Protein AF-A0AB39R3C9-F1 (afdb_monomer)

Structure (mmCIF, N/CA/C/O backbone):
data_AF-A0AB39R3C9-F1
#
_entry.id   AF-A0AB39R3C9-F1
#
loop_
_atom_site.group_PDB
_atom_site.id
_atom_site.type_symbol
_atom_site.label_atom_id
_atom_site.label_alt_id
_atom_site.label_comp_id
_atom_site.label_asym_id
_atom_site.label_entity_id
_atom_site.label_seq_id
_atom_site.pdbx_PDB_ins_code
_atom_site.Cartn_x
_atom_site.Cartn_y
_atom_site.Cartn_z
_atom_site.occupancy
_atom_site.B_iso_or_equiv
_atom_site.auth_seq_id
_atom_site.auth_comp_id
_atom_site.auth_asym_id
_atom_site.auth_atom_id
_atom_site.pdbx_PDB_model_num
ATOM 1 N N . MET A 1 1 ? -6.763 -15.337 12.106 1.00 80.50 1 MET A N 1
ATOM 2 C CA . MET A 1 1 ? -6.011 -16.199 13.038 1.00 80.50 1 MET A CA 1
ATOM 3 C C . MET A 1 1 ? -6.590 -17.595 12.978 1.00 80.50 1 MET A C 1
ATOM 5 O O . MET A 1 1 ? -7.805 -17.707 12.858 1.00 80.50 1 MET A O 1
ATOM 9 N N . ASP A 1 2 ? -5.757 -18.629 13.011 1.00 89.06 2 ASP A N 1
ATOM 10 C CA . ASP A 1 2 ? -6.234 -20.003 13.190 1.00 89.06 2 ASP A CA 1
ATOM 11 C C . ASP A 1 2 ? -6.535 -20.315 14.667 1.00 89.06 2 ASP A C 1
ATOM 13 O O . ASP A 1 2 ? -6.306 -19.486 15.551 1.00 89.06 2 ASP A O 1
ATOM 17 N N . ASP A 1 3 ? -7.006 -21.532 14.947 1.00 91.12 3 ASP A N 1
ATOM 18 C CA . ASP A 1 3 ? -7.363 -21.991 16.300 1.00 91.12 3 ASP A CA 1
ATOM 19 C C . ASP A 1 3 ? -6.179 -22.016 17.287 1.00 91.12 3 ASP A C 1
ATOM 21 O O . ASP A 1 3 ? -6.362 -22.231 18.484 1.00 91.12 3 ASP A O 1
ATOM 25 N N . LYS A 1 4 ? -4.948 -21.813 16.801 1.00 92.00 4 LYS A N 1
ATOM 26 C CA . LYS A 1 4 ? -3.720 -21.747 17.605 1.00 92.00 4 LYS A CA 1
ATOM 27 C C . LYS A 1 4 ? -3.208 -20.315 17.765 1.00 92.00 4 LYS A C 1
ATOM 29 O O . LYS A 1 4 ? -2.106 -20.130 18.276 1.00 92.00 4 LYS A O 1
ATOM 34 N N . GLY A 1 5 ? -3.973 -19.317 17.320 1.00 90.31 5 GLY A N 1
ATOM 35 C CA . GLY A 1 5 ? -3.581 -17.912 17.385 1.00 90.31 5 GLY A CA 1
ATOM 36 C C . GLY A 1 5 ? -2.458 -17.549 16.415 1.00 90.31 5 GLY A C 1
ATOM 37 O O . GLY A 1 5 ? -1.752 -16.576 16.656 1.00 90.31 5 GLY A O 1
ATOM 38 N N . ARG A 1 6 ? -2.257 -18.319 15.339 1.00 90.44 6 ARG A N 1
ATOM 39 C CA . ARG A 1 6 ? -1.286 -17.983 14.291 1.00 90.44 6 ARG A CA 1
ATOM 40 C C . ARG A 1 6 ? -1.952 -17.147 13.215 1.00 90.44 6 ARG A C 1
ATOM 42 O O . ARG A 1 6 ? -3.123 -17.366 12.881 1.00 90.44 6 ARG A O 1
ATOM 49 N N . GLU A 1 7 ? -1.190 -16.233 12.634 1.00 85.94 7 GLU A N 1
ATOM 50 C CA . GLU A 1 7 ? -1.640 -15.510 11.454 1.00 85.94 7 GLU A CA 1
ATOM 51 C C . GLU A 1 7 ? -1.843 -16.456 10.277 1.00 85.94 7 GLU A C 1
ATOM 53 O O . GLU A 1 7 ? -1.073 -17.388 10.040 1.00 85.94 7 GLU A O 1
ATOM 58 N N . VAL A 1 8 ? -2.931 -16.211 9.553 1.00 89.81 8 VAL A N 1
ATOM 59 C CA . VAL A 1 8 ? -3.275 -16.930 8.333 1.00 89.81 8 VAL A CA 1
ATOM 60 C C . VAL A 1 8 ? -3.232 -15.898 7.226 1.00 89.81 8 VAL A C 1
ATOM 62 O O . VAL A 1 8 ? -4.098 -15.027 7.157 1.00 89.81 8 VAL A O 1
ATOM 65 N N . LEU A 1 9 ? -2.194 -15.984 6.403 1.00 87.75 9 LEU A N 1
ATOM 66 C CA . LEU A 1 9 ? -1.924 -15.047 5.322 1.00 87.75 9 LEU A CA 1
ATOM 67 C C . LEU A 1 9 ? -2.170 -15.728 3.977 1.00 87.75 9 LEU A C 1
ATOM 69 O O . LEU A 1 9 ? -1.989 -16.938 3.831 1.00 87.75 9 LEU A O 1
ATOM 73 N N . SER A 1 10 ? -2.578 -14.934 2.991 1.00 90.06 10 SER A N 1
ATOM 74 C CA . SER A 1 10 ? -2.634 -15.374 1.597 1.00 90.06 10 SER A CA 1
ATOM 75 C C . SER A 1 10 ? -1.354 -14.964 0.884 1.00 90.06 10 SER A C 1
ATOM 77 O O . SER A 1 10 ? -0.820 -13.886 1.133 1.00 90.06 10 SER A O 1
ATOM 79 N N . TYR A 1 11 ? -0.870 -15.821 -0.011 1.00 91.50 11 TYR A N 1
ATOM 80 C CA . TYR A 1 11 ? 0.257 -15.491 -0.872 1.00 91.50 11 TYR A CA 1
ATOM 81 C C . TYR A 1 11 ? -0.220 -14.662 -2.067 1.00 91.50 11 TYR A C 1
ATOM 83 O O . TYR A 1 11 ? -1.185 -15.037 -2.736 1.00 91.50 11 TYR A O 1
ATOM 91 N N . LEU A 1 12 ? 0.480 -13.565 -2.342 1.00 93.56 12 LEU A N 1
ATOM 92 C CA . LEU A 1 12 ? 0.310 -12.770 -3.550 1.00 93.56 12 LEU A CA 1
ATOM 93 C C . LEU A 1 12 ? 1.558 -12.936 -4.417 1.00 93.56 12 LEU A C 1
ATOM 95 O O . LEU A 1 12 ? 2.653 -12.564 -3.998 1.00 93.56 12 LEU A O 1
ATOM 99 N N . ASP A 1 13 ? 1.382 -13.489 -5.617 1.00 94.44 13 ASP A N 1
ATOM 100 C CA . ASP A 1 13 ? 2.468 -13.611 -6.590 1.00 94.44 13 ASP A CA 1
ATOM 101 C C . ASP A 1 13 ? 2.902 -12.228 -7.093 1.00 94.44 13 ASP A C 1
ATOM 103 O O . ASP A 1 13 ? 2.064 -11.364 -7.381 1.00 94.44 13 ASP A O 1
ATOM 107 N N . GLY A 1 14 ? 4.213 -12.018 -7.192 1.00 95.62 14 GLY A N 1
ATOM 108 C CA . GLY A 1 14 ? 4.786 -10.765 -7.660 1.00 95.62 14 GLY A CA 1
ATOM 109 C C . GLY A 1 14 ? 6.245 -10.568 -7.256 1.00 95.62 14 GLY A C 1
ATOM 110 O O . GLY A 1 14 ? 6.845 -11.352 -6.523 1.00 95.62 14 GLY A O 1
ATOM 111 N N . HIS A 1 15 ? 6.819 -9.482 -7.759 1.00 96.50 15 HIS A N 1
ATOM 112 C CA . HIS A 1 15 ? 8.171 -9.030 -7.464 1.00 96.50 15 HIS A CA 1
ATOM 113 C C . HIS A 1 15 ? 8.174 -8.111 -6.243 1.00 96.50 15 HIS A C 1
ATOM 115 O O . HIS A 1 15 ? 7.374 -7.183 -6.172 1.00 96.50 15 HIS A O 1
ATOM 121 N N . VAL A 1 16 ? 9.109 -8.312 -5.319 1.00 95.12 16 VAL A N 1
ATOM 122 C CA . VAL A 1 16 ? 9.354 -7.399 -4.193 1.00 95.12 16 VAL A CA 1
ATOM 123 C C . VAL A 1 16 ? 10.750 -6.814 -4.344 1.00 95.12 16 VAL A C 1
ATOM 125 O O . VAL A 1 16 ? 11.718 -7.540 -4.571 1.00 95.12 16 VAL A O 1
ATOM 128 N N . ALA A 1 17 ? 10.873 -5.495 -4.219 1.00 91.44 17 ALA A N 1
ATOM 129 C CA . ALA A 1 17 ? 12.126 -4.792 -4.462 1.00 91.44 17 ALA A CA 1
ATOM 130 C C . ALA A 1 17 ? 13.048 -4.783 -3.224 1.00 91.44 17 ALA A C 1
ATOM 132 O O . ALA A 1 17 ? 13.337 -3.726 -2.667 1.00 91.44 17 ALA A O 1
ATOM 133 N N . TRP A 1 18 ? 13.490 -5.965 -2.776 1.00 88.06 18 TRP A N 1
ATOM 134 C CA . TRP A 1 18 ? 14.301 -6.142 -1.557 1.00 88.06 18 TRP A CA 1
ATOM 135 C C . TRP A 1 18 ? 15.826 -6.132 -1.790 1.00 88.06 18 TRP A C 1
ATOM 137 O O . TRP A 1 18 ? 16.597 -5.934 -0.854 1.00 88.06 18 TRP A O 1
ATOM 147 N N . GLU A 1 19 ? 16.280 -6.320 -3.031 1.00 88.69 19 GLU A N 1
ATOM 148 C CA . GLU A 1 19 ? 17.702 -6.291 -3.411 1.00 88.69 19 GLU A CA 1
ATOM 149 C C . GLU A 1 19 ? 18.184 -4.875 -3.808 1.00 88.69 19 GLU A C 1
ATOM 151 O O . GLU A 1 19 ? 17.378 -4.039 -4.222 1.00 88.69 19 GLU A O 1
ATOM 156 N N . PRO A 1 20 ? 19.499 -4.582 -3.788 1.00 84.44 20 PRO A N 1
ATOM 157 C CA . PRO A 1 20 ? 20.014 -3.271 -4.202 1.00 84.44 20 PRO A CA 1
ATOM 158 C C . PRO A 1 20 ? 19.780 -2.922 -5.680 1.00 84.44 20 PRO A C 1
ATOM 160 O O . PRO A 1 20 ? 19.628 -1.752 -6.026 1.00 84.44 20 PRO A O 1
ATOM 163 N N . ARG A 1 21 ? 19.784 -3.919 -6.576 1.00 89.81 21 ARG A N 1
ATOM 164 C CA . ARG A 1 21 ? 19.572 -3.720 -8.015 1.00 89.81 21 ARG A CA 1
ATOM 165 C C . ARG A 1 21 ? 18.158 -4.143 -8.371 1.00 89.81 21 ARG A C 1
ATOM 167 O O . ARG A 1 21 ? 17.813 -5.306 -8.220 1.00 89.81 21 ARG A O 1
ATOM 174 N N . GLN A 1 22 ? 17.375 -3.207 -8.894 1.00 92.25 22 GLN A N 1
ATOM 175 C CA . GLN A 1 22 ? 15.966 -3.425 -9.204 1.00 92.25 22 GLN A CA 1
ATOM 176 C C . GLN A 1 22 ? 15.656 -3.136 -10.674 1.00 92.25 22 GLN A C 1
ATOM 178 O O . GLN A 1 22 ? 16.371 -2.350 -11.307 1.00 92.25 22 GLN A O 1
ATOM 183 N N . PRO A 1 23 ? 14.602 -3.748 -11.244 1.00 93.25 23 PRO A N 1
ATOM 184 C CA . PRO A 1 23 ? 14.083 -3.344 -12.543 1.00 93.25 23 PRO A CA 1
ATOM 185 C C . PRO A 1 23 ? 13.761 -1.846 -12.549 1.00 93.25 23 PRO A C 1
ATOM 187 O O . PRO A 1 23 ? 13.132 -1.348 -11.618 1.00 93.25 23 PRO A O 1
ATOM 190 N N . ALA A 1 24 ? 14.139 -1.133 -13.614 1.00 93.00 24 ALA A N 1
ATOM 191 C CA . ALA A 1 24 ? 13.929 0.318 -13.716 1.00 93.00 24 ALA A CA 1
ATOM 192 C C . ALA A 1 24 ? 12.452 0.729 -13.548 1.00 93.00 24 ALA A C 1
ATOM 194 O O . ALA A 1 24 ? 12.158 1.817 -13.062 1.00 93.00 24 ALA A O 1
ATOM 195 N N . ALA A 1 25 ? 11.527 -0.174 -13.889 1.00 94.44 25 ALA A N 1
ATOM 196 C CA . ALA A 1 25 ? 10.095 0.012 -13.696 1.00 94.44 25 ALA A CA 1
ATOM 197 C C . ALA A 1 25 ? 9.709 0.288 -12.230 1.00 94.44 25 ALA A C 1
ATOM 199 O O . ALA A 1 25 ? 8.755 1.027 -12.009 1.00 94.44 25 ALA A O 1
ATOM 200 N N . VAL A 1 26 ? 10.443 -0.234 -11.236 1.00 93.44 26 VAL A N 1
ATOM 201 C CA . VAL A 1 26 ? 10.161 -0.032 -9.799 1.00 93.44 26 VAL A CA 1
ATOM 202 C C . VAL A 1 26 ? 10.188 1.451 -9.418 1.00 93.44 26 VAL A C 1
ATOM 204 O O . VAL A 1 26 ? 9.328 1.908 -8.673 1.00 93.44 26 VAL A O 1
ATOM 207 N N . SER A 1 27 ?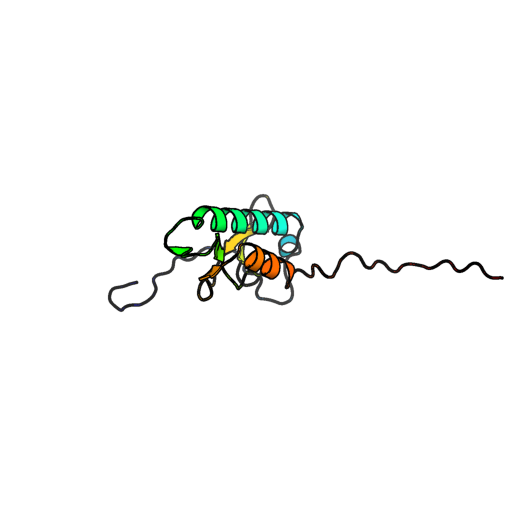 11.136 2.214 -9.966 1.00 91.25 27 SER A N 1
ATOM 208 C CA . SER A 1 27 ? 11.319 3.643 -9.685 1.00 91.25 27 SER A CA 1
ATOM 209 C C . SER A 1 27 ? 10.824 4.556 -10.814 1.00 91.25 27 SER A C 1
ATOM 211 O O . SER A 1 27 ? 11.218 5.717 -10.867 1.00 91.25 27 SER A O 1
ATOM 213 N N . SER A 1 28 ? 10.032 4.031 -11.754 1.00 93.31 28 SER A N 1
ATOM 214 C CA . SER A 1 28 ? 9.459 4.825 -12.850 1.00 93.31 28 SER A CA 1
ATOM 215 C C . SER A 1 28 ? 8.400 5.809 -12.347 1.00 93.31 28 SER A C 1
ATOM 217 O O . SER A 1 28 ? 7.745 5.559 -11.330 1.00 93.31 28 SER A O 1
ATOM 219 N N . ASP A 1 29 ? 8.185 6.899 -13.089 1.00 93.88 29 ASP A N 1
ATOM 220 C CA . ASP A 1 29 ? 7.136 7.879 -12.788 1.00 93.88 29 ASP A CA 1
ATOM 221 C C . ASP A 1 29 ? 5.753 7.207 -12.749 1.00 93.88 29 ASP A C 1
ATOM 223 O O . ASP A 1 29 ? 4.937 7.491 -11.873 1.00 93.88 29 ASP A O 1
ATOM 227 N N . GLU A 1 30 ? 5.492 6.247 -13.638 1.00 95.31 30 GLU A N 1
ATOM 228 C CA . GLU A 1 30 ? 4.252 5.474 -13.650 1.00 95.31 30 GLU A CA 1
ATOM 229 C C . GLU A 1 30 ? 4.081 4.615 -12.392 1.00 95.31 30 GLU A C 1
ATOM 231 O O . GLU A 1 30 ? 2.967 4.505 -11.866 1.00 95.31 30 GLU A O 1
ATOM 236 N N . SER A 1 31 ? 5.160 4.015 -11.882 1.00 94.69 31 SER A N 1
ATOM 237 C CA . SER A 1 31 ? 5.123 3.290 -10.609 1.00 94.69 31 SER A CA 1
ATOM 238 C C . SER A 1 31 ? 4.884 4.235 -9.439 1.00 94.69 31 SER A C 1
ATOM 240 O O . SER A 1 31 ? 4.028 3.936 -8.612 1.00 94.69 31 SER A O 1
ATOM 242 N N . LEU A 1 32 ? 5.531 5.402 -9.399 1.00 94.25 32 LEU A N 1
ATOM 243 C CA . LEU A 1 32 ? 5.283 6.415 -8.365 1.00 94.25 32 LEU A CA 1
ATOM 244 C C . LEU A 1 32 ? 3.827 6.898 -8.372 1.00 94.25 32 LEU A C 1
ATOM 246 O O . LEU A 1 32 ? 3.193 6.980 -7.320 1.00 94.25 32 LEU A O 1
ATOM 250 N N . VAL A 1 33 ? 3.260 7.149 -9.555 1.00 95.69 33 VAL A N 1
ATOM 251 C CA . VAL A 1 33 ? 1.839 7.495 -9.710 1.00 95.69 33 VAL A CA 1
ATOM 252 C C . VAL A 1 33 ? 0.941 6.361 -9.217 1.00 95.69 33 VAL A C 1
ATOM 254 O O . VAL A 1 33 ? -0.078 6.620 -8.578 1.00 95.69 33 VAL A O 1
ATOM 257 N N . THR A 1 34 ? 1.304 5.108 -9.491 1.00 96.81 34 THR A N 1
ATOM 258 C CA . THR A 1 34 ? 0.526 3.943 -9.048 1.00 96.81 34 THR A CA 1
ATOM 259 C C . THR A 1 34 ? 0.590 3.779 -7.529 1.00 96.81 34 THR A C 1
ATOM 261 O O . THR A 1 34 ? -0.458 3.623 -6.909 1.00 96.81 34 THR A O 1
ATOM 264 N N . VAL A 1 35 ? 1.769 3.922 -6.911 1.00 96.50 35 VAL A N 1
ATOM 265 C CA . VAL A 1 35 ? 1.916 3.962 -5.444 1.00 96.50 35 VAL A CA 1
ATOM 266 C C . VAL A 1 35 ? 1.037 5.063 -4.859 1.00 96.50 35 VAL A C 1
ATOM 268 O O . VAL A 1 35 ? 0.237 4.789 -3.972 1.00 96.50 35 VAL A O 1
ATOM 271 N N . ALA A 1 36 ? 1.110 6.289 -5.383 1.00 96.25 36 ALA A N 1
ATOM 272 C CA . ALA A 1 36 ? 0.312 7.406 -4.877 1.00 96.25 36 ALA A CA 1
ATOM 273 C C . ALA A 1 36 ? -1.203 7.144 -4.970 1.00 96.25 36 ALA A C 1
ATOM 275 O O . ALA A 1 36 ? -1.958 7.544 -4.083 1.00 96.25 36 ALA A O 1
ATOM 276 N N . ARG A 1 37 ? -1.659 6.449 -6.021 1.00 98.00 37 ARG A N 1
ATOM 277 C CA . ARG A 1 37 ? -3.060 6.025 -6.156 1.00 98.00 37 ARG A CA 1
ATOM 278 C C . ARG A 1 37 ? -3.447 4.986 -5.107 1.00 98.00 37 ARG A C 1
ATOM 280 O O . ARG A 1 37 ? -4.484 5.169 -4.481 1.00 98.00 37 ARG A O 1
ATOM 287 N N . LEU A 1 38 ? -2.615 3.966 -4.88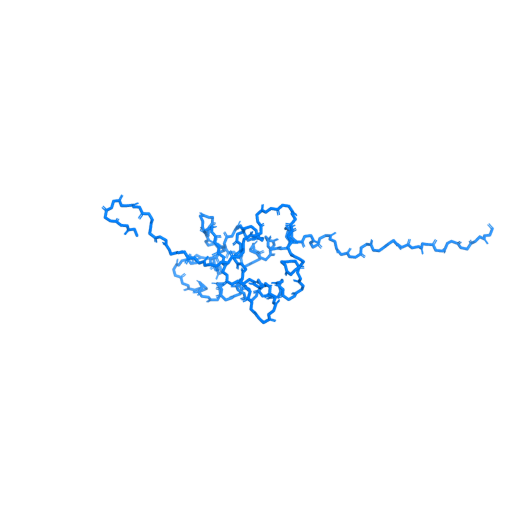7 1.00 98.00 38 LEU A N 1
ATOM 288 C CA . LEU A 1 38 ? -2.854 2.938 -3.869 1.00 98.00 38 LEU A CA 1
ATOM 289 C C . LEU A 1 38 ? -2.869 3.530 -2.453 1.00 98.00 38 LEU A C 1
ATOM 291 O O . LEU A 1 38 ? -3.741 3.192 -1.660 1.00 98.00 38 LEU A O 1
ATOM 295 N N . VAL A 1 39 ? -1.954 4.456 -2.144 1.00 97.81 39 VAL A N 1
ATOM 296 C CA . VAL A 1 39 ? -1.944 5.173 -0.856 1.00 97.81 39 VAL A CA 1
ATOM 297 C C . VAL A 1 39 ? -3.232 5.964 -0.678 1.00 97.81 39 VAL A C 1
ATOM 299 O O . VAL A 1 39 ? -3.868 5.868 0.368 1.00 97.81 39 VAL A O 1
ATOM 302 N N . ARG A 1 40 ? -3.659 6.707 -1.707 1.00 98.19 40 ARG A N 1
ATOM 303 C CA . AR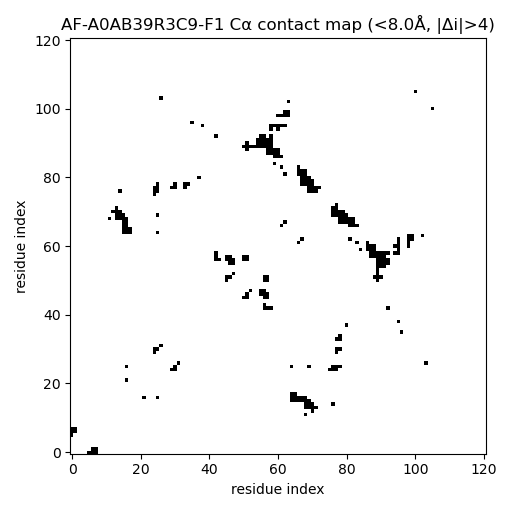G A 1 40 ? -4.916 7.459 -1.644 1.00 98.19 40 ARG A CA 1
ATOM 304 C C . ARG A 1 40 ? -6.111 6.536 -1.428 1.00 98.19 40 ARG A C 1
ATOM 306 O O . ARG A 1 40 ? -6.950 6.840 -0.595 1.00 98.19 40 ARG A O 1
ATOM 313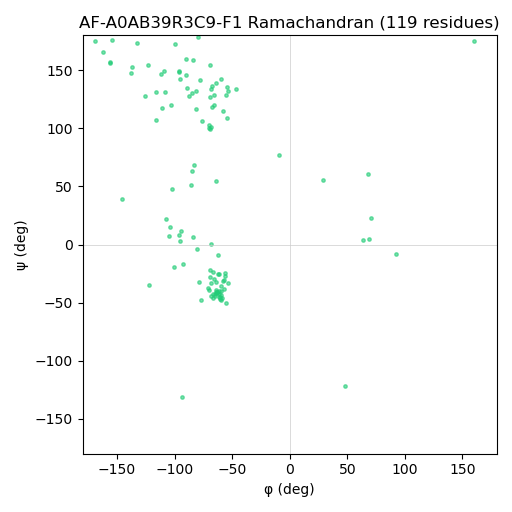 N N . GLU A 1 41 ? -6.178 5.425 -2.153 1.00 98.50 41 GLU A N 1
ATOM 314 C CA . GLU A 1 41 ? -7.249 4.439 -2.009 1.00 98.50 41 GLU A CA 1
ATOM 315 C C . GLU A 1 41 ? -7.295 3.864 -0.589 1.00 98.50 41 GLU A C 1
ATOM 317 O O . GLU A 1 41 ? -8.349 3.872 0.041 1.00 98.50 41 GLU A O 1
ATOM 322 N N . PHE A 1 42 ? -6.150 3.454 -0.041 1.00 98.06 42 PHE A N 1
ATOM 323 C CA . PHE A 1 42 ? -6.050 2.980 1.338 1.00 98.06 42 PHE A CA 1
ATOM 324 C C . PHE A 1 42 ? -6.494 4.042 2.361 1.00 98.06 42 PHE A C 1
ATOM 326 O O . PHE A 1 42 ? -7.278 3.766 3.273 1.00 98.06 42 PHE A O 1
ATOM 333 N N . HIS A 1 43 ? -6.036 5.279 2.192 1.00 98.50 43 HIS A N 1
ATOM 334 C CA . HIS A 1 43 ? -6.430 6.409 3.028 1.00 98.50 43 HIS A CA 1
ATOM 335 C C . HIS A 1 43 ? -7.933 6.692 2.946 1.00 98.50 43 HIS A C 1
ATOM 337 O O . HIS A 1 43 ? -8.577 6.927 3.965 1.00 98.50 43 HIS A O 1
ATOM 343 N N . ASP A 1 44 ? -8.515 6.642 1.752 1.00 98.62 44 ASP A N 1
ATOM 344 C CA . ASP A 1 44 ? -9.944 6.878 1.543 1.00 98.62 44 ASP A CA 1
ATOM 345 C C . ASP A 1 44 ? -10.800 5.749 2.142 1.00 98.62 44 ASP A C 1
ATOM 347 O O . ASP A 1 44 ? -11.874 6.021 2.673 1.00 98.62 44 ASP A O 1
ATOM 351 N N . LEU A 1 45 ? -10.310 4.503 2.135 1.00 98.44 45 LEU A N 1
ATOM 352 C CA . LEU A 1 45 ? -10.974 3.356 2.768 1.00 98.44 45 LEU A CA 1
ATOM 353 C C . LEU A 1 45 ? -10.988 3.425 4.300 1.00 98.44 45 LEU A C 1
ATOM 355 O O . LEU A 1 45 ? -11.875 2.847 4.929 1.00 98.44 45 LEU A O 1
ATOM 359 N N . THR A 1 46 ? -10.007 4.092 4.910 1.00 98.50 46 THR A N 1
ATOM 360 C CA . THR A 1 46 ? -9.866 4.149 6.374 1.00 98.50 46 THR A CA 1
ATOM 361 C C . THR A 1 46 ? -10.381 5.449 6.982 1.00 98.50 46 THR A C 1
ATOM 363 O O . THR A 1 46 ? -10.711 5.473 8.172 1.00 98.50 46 THR A O 1
ATOM 366 N N . ALA A 1 47 ? -10.518 6.507 6.183 1.00 98.56 47 ALA A N 1
ATOM 367 C CA . ALA A 1 47 ? -11.023 7.801 6.622 1.00 98.56 47 ALA A CA 1
ATOM 368 C C . ALA A 1 47 ? -12.408 7.695 7.281 1.00 98.56 47 ALA A C 1
ATOM 370 O O . ALA A 1 47 ? -13.345 7.119 6.730 1.00 98.56 47 ALA A O 1
ATOM 371 N N . GLY A 1 48 ? -12.542 8.273 8.478 1.00 97.94 48 GLY A N 1
ATOM 372 C CA . GLY A 1 48 ? -13.802 8.287 9.233 1.00 97.94 48 GLY A CA 1
ATOM 373 C C . GLY A 1 48 ? -14.246 6.924 9.779 1.00 97.94 48 GLY A C 1
ATOM 374 O O . GLY A 1 48 ? -15.332 6.819 10.349 1.00 97.94 48 GLY A O 1
ATOM 375 N N . THR A 1 49 ? -13.431 5.880 9.627 1.00 98.31 49 THR A N 1
ATOM 376 C CA . THR A 1 49 ? -13.681 4.581 10.259 1.00 98.31 49 THR A CA 1
ATOM 377 C C . THR A 1 49 ? -13.154 4.576 11.698 1.00 98.31 49 THR A C 1
ATOM 379 O O . THR A 1 49 ? -12.237 5.334 12.016 1.00 98.31 49 THR A O 1
ATOM 382 N N . PRO A 1 50 ? -13.640 3.676 12.576 1.00 98.31 50 PRO A N 1
ATOM 383 C CA . PRO A 1 50 ? -13.072 3.520 13.917 1.00 98.31 50 PRO A CA 1
ATOM 384 C C . PRO A 1 50 ? -11.568 3.208 13.929 1.00 98.31 50 PRO A C 1
ATOM 386 O O . PRO A 1 50 ? -10.897 3.512 14.910 1.00 98.31 50 PRO A O 1
ATOM 389 N N . LEU A 1 51 ? -11.031 2.627 12.846 1.00 97.50 51 LEU A N 1
ATOM 390 C CA . LEU A 1 51 ? -9.603 2.328 12.717 1.00 97.50 51 LEU A CA 1
ATOM 391 C C . LEU A 1 51 ? -8.745 3.594 12.670 1.00 97.50 51 LEU A C 1
ATOM 393 O O . LEU A 1 51 ? -7.609 3.550 13.121 1.00 97.50 51 LEU A O 1
ATOM 397 N N . ALA A 1 52 ? -9.277 4.706 12.153 1.00 97.81 52 ALA A N 1
ATOM 398 C CA . ALA A 1 52 ? -8.574 5.986 12.096 1.00 97.81 52 ALA A CA 1
ATOM 399 C C . ALA A 1 52 ? -8.612 6.755 13.431 1.00 97.81 52 ALA A C 1
ATOM 401 O O . ALA A 1 52 ? -7.968 7.792 13.544 1.00 97.81 52 ALA A O 1
ATOM 402 N N . ALA A 1 53 ? -9.324 6.255 14.450 1.00 97.62 53 ALA A N 1
ATOM 403 C CA . ALA A 1 53 ? -9.474 6.906 15.752 1.00 97.62 53 ALA A CA 1
ATOM 404 C C . ALA A 1 53 ? -9.838 8.404 15.627 1.00 97.62 53 ALA A C 1
ATOM 406 O O . ALA A 1 53 ? -10.870 8.737 15.047 1.00 97.62 53 ALA A O 1
ATOM 407 N N . ASP A 1 54 ? -9.020 9.298 16.187 1.00 97.31 54 ASP A N 1
ATOM 408 C CA . ASP A 1 54 ? -9.164 10.757 16.108 1.00 97.31 54 ASP A CA 1
ATOM 409 C C . ASP A 1 54 ? -8.319 11.399 14.989 1.00 97.31 54 ASP A C 1
ATOM 411 O O . ASP A 1 54 ? -8.220 12.624 14.908 1.00 97.31 54 ASP A O 1
ATOM 415 N N . GLN A 1 55 ? -7.708 10.582 14.131 1.00 98.56 55 GLN A N 1
ATOM 416 C CA . GLN A 1 55 ? -6.832 11.004 13.044 1.00 98.56 55 GLN A CA 1
ATOM 417 C C . GLN A 1 55 ? -7.560 11.019 11.696 1.00 98.56 55 GLN A C 1
ATOM 419 O O . GLN A 1 55 ? -8.701 10.580 11.558 1.00 98.56 55 GLN A O 1
ATOM 424 N N . GLU A 1 56 ? -6.885 11.537 10.668 1.00 98.44 56 GLU A N 1
ATOM 425 C CA . GLU A 1 56 ? -7.454 11.631 9.322 1.00 98.44 56 GLU A CA 1
ATOM 426 C C . GLU A 1 56 ? -7.712 10.249 8.710 1.00 98.44 56 GLU A C 1
ATOM 428 O O . GLU A 1 56 ? -8.733 10.049 8.047 1.00 98.44 56 GLU A O 1
ATOM 433 N N . VAL A 1 57 ? -6.759 9.328 8.890 1.00 98.69 57 VAL A N 1
ATOM 434 C CA . VAL A 1 57 ? -6.704 8.004 8.256 1.00 98.69 57 VAL A CA 1
ATOM 435 C C . VAL A 1 57 ? -5.909 7.026 9.122 1.00 98.69 57 VAL A C 1
ATOM 437 O O . VAL A 1 57 ? -5.311 7.409 10.127 1.00 98.69 57 VAL A O 1
ATOM 440 N N . VAL A 1 58 ? -5.848 5.764 8.703 1.00 98.56 58 VAL A N 1
ATOM 441 C CA . VAL A 1 58 ? -4.742 4.884 9.099 1.00 98.56 58 VAL A CA 1
ATOM 442 C C . VAL A 1 58 ? -3.588 5.123 8.128 1.00 98.56 58 VAL A C 1
ATOM 444 O O . VAL A 1 58 ? -3.790 5.108 6.916 1.00 98.56 58 VAL A O 1
ATOM 447 N N . CYS A 1 59 ? -2.389 5.341 8.657 1.00 98.25 59 CYS A N 1
ATOM 448 C CA . CYS A 1 59 ? -1.147 5.370 7.893 1.00 98.25 59 CYS A CA 1
ATOM 449 C C . CYS A 1 59 ? -0.465 4.004 7.954 1.00 98.25 59 CYS A C 1
ATOM 451 O O . CYS A 1 59 ? -0.566 3.310 8.963 1.00 98.25 59 CYS A O 1
ATOM 453 N N . HIS A 1 60 ? 0.254 3.632 6.899 1.00 97.69 60 HIS A N 1
ATOM 454 C CA . HIS A 1 60 ? 1.060 2.410 6.861 1.00 97.69 60 HIS A CA 1
ATOM 455 C C . HIS A 1 60 ? 2.395 2.577 7.605 1.00 97.69 60 HIS A C 1
ATOM 457 O O . HIS A 1 60 ? 2.900 1.617 8.180 1.00 97.69 60 HIS A O 1
ATOM 463 N N . ASN A 1 61 ? 2.975 3.782 7.608 1.00 95.81 61 ASN A N 1
ATOM 464 C CA . ASN A 1 61 ? 4.193 4.158 8.344 1.00 95.81 61 ASN A CA 1
ATOM 465 C C . ASN A 1 61 ? 5.512 3.448 7.948 1.00 95.81 61 ASN A C 1
ATOM 467 O O . ASN A 1 61 ? 6.535 3.733 8.563 1.00 95.81 61 ASN A O 1
ATOM 471 N N . ASP A 1 62 ? 5.530 2.590 6.918 1.00 94.38 62 ASP A N 1
ATOM 472 C CA . ASP A 1 62 ? 6.764 2.001 6.339 1.00 94.38 62 ASP A CA 1
ATOM 473 C C . ASP A 1 62 ? 6.643 1.791 4.816 1.00 94.38 62 ASP A C 1
ATOM 475 O O . ASP A 1 62 ? 7.067 0.778 4.247 1.00 94.38 62 ASP A O 1
ATOM 479 N N . LEU A 1 63 ? 6.009 2.743 4.122 1.00 93.75 63 LEU A N 1
ATOM 480 C CA . LEU A 1 63 ? 5.851 2.668 2.670 1.00 93.75 63 LEU A CA 1
ATOM 481 C C . LEU A 1 63 ? 7.199 2.812 1.969 1.00 93.75 63 LEU A C 1
ATOM 483 O O . LEU A 1 63 ? 7.868 3.843 2.046 1.00 93.75 63 LEU A O 1
ATOM 487 N N . SER A 1 64 ? 7.580 1.770 1.239 1.00 91.56 64 SER A N 1
ATOM 488 C CA . SER A 1 64 ? 8.816 1.723 0.464 1.00 91.56 64 SER A CA 1
ATOM 489 C C . SER A 1 64 ? 8.752 0.609 -0.591 1.00 91.56 64 SER A C 1
ATOM 491 O O . SER A 1 64 ? 7.902 -0.283 -0.499 1.00 91.56 64 SER A O 1
ATOM 493 N N . PRO A 1 65 ? 9.659 0.597 -1.588 1.00 92.56 65 PRO A N 1
ATOM 494 C CA . PRO A 1 65 ? 9.678 -0.460 -2.598 1.00 92.56 65 PRO A CA 1
ATOM 495 C C . PRO A 1 65 ? 9.834 -1.881 -2.034 1.00 92.56 65 PRO A C 1
ATOM 497 O O . PRO A 1 65 ? 9.267 -2.812 -2.601 1.00 92.56 65 PRO A O 1
ATOM 500 N N . LYS A 1 66 ? 10.547 -2.054 -0.911 1.00 92.75 66 LYS A N 1
ATOM 501 C CA . LYS A 1 66 ? 10.696 -3.356 -0.229 1.00 92.75 66 LYS A CA 1
ATOM 502 C C . LYS A 1 66 ? 9.382 -3.875 0.376 1.00 92.75 66 LYS A C 1
ATOM 504 O O . LYS A 1 66 ? 9.227 -5.080 0.512 1.00 92.75 66 LYS A O 1
ATOM 509 N N . ASN A 1 67 ? 8.437 -2.981 0.666 1.00 95.56 67 ASN A N 1
ATOM 510 C CA . ASN A 1 67 ? 7.135 -3.295 1.262 1.00 95.56 67 ASN A CA 1
ATOM 511 C C . ASN A 1 67 ? 5.999 -3.155 0.235 1.00 95.56 67 ASN A C 1
ATOM 513 O O . ASN A 1 67 ? 4.835 -2.962 0.576 1.00 95.56 67 ASN A O 1
ATOM 517 N N . THR A 1 68 ?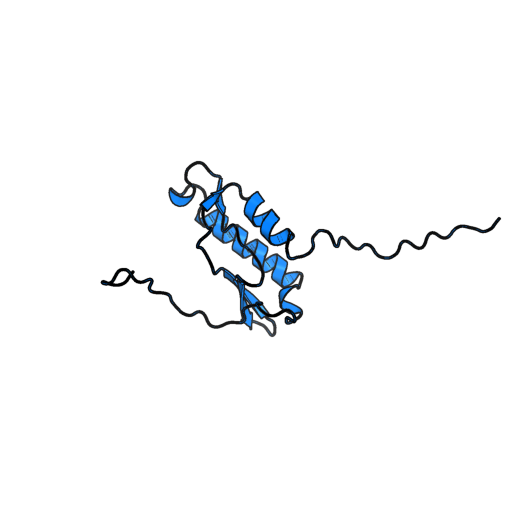 6.344 -3.227 -1.053 1.00 96.00 68 THR A N 1
ATOM 518 C CA . THR A 1 68 ? 5.402 -3.149 -2.168 1.00 96.00 68 THR A CA 1
ATOM 519 C C . THR A 1 68 ? 5.582 -4.370 -3.060 1.00 96.00 68 THR A C 1
ATOM 521 O O . THR A 1 68 ? 6.691 -4.663 -3.509 1.00 96.00 68 THR A O 1
ATOM 524 N N . VAL A 1 69 ? 4.485 -5.065 -3.347 1.00 97.50 69 VAL A N 1
ATOM 525 C CA . VAL A 1 69 ? 4.447 -6.137 -4.344 1.00 97.50 69 VAL A CA 1
ATOM 526 C C . VAL A 1 69 ? 4.161 -5.524 -5.708 1.00 97.50 69 VAL A C 1
ATOM 528 O O . VAL A 1 69 ? 3.189 -4.786 -5.875 1.00 97.50 69 VAL A O 1
ATOM 531 N N . TYR A 1 70 ? 4.998 -5.845 -6.688 1.00 97.50 70 TYR A N 1
ATOM 532 C CA . TYR A 1 70 ? 4.881 -5.413 -8.074 1.00 97.50 70 TYR A CA 1
ATOM 533 C C . TYR A 1 70 ? 4.463 -6.590 -8.950 1.00 97.50 70 TYR A C 1
ATOM 535 O O . TYR A 1 70 ? 5.091 -7.645 -8.918 1.00 97.50 70 TYR A O 1
ATOM 543 N N . GLN A 1 71 ? 3.450 -6.405 -9.787 1.00 97.19 71 GLN A N 1
ATOM 544 C CA . GLN A 1 71 ? 2.997 -7.426 -10.729 1.00 97.19 71 GLN A CA 1
ATOM 545 C C . GLN A 1 71 ? 3.290 -7.010 -12.165 1.00 97.19 71 GLN A C 1
ATOM 547 O O . GLN A 1 71 ? 3.266 -5.825 -12.505 1.00 97.19 71 GLN A O 1
ATOM 552 N N . LEU A 1 72 ? 3.590 -7.998 -13.010 1.00 94.81 72 LEU A N 1
ATOM 553 C CA . LEU A 1 72 ? 3.797 -7.782 -14.436 1.00 94.81 72 LEU A CA 1
ATOM 554 C C . LEU A 1 72 ? 2.434 -7.599 -15.110 1.00 94.81 72 LEU A C 1
ATOM 556 O O . LEU A 1 72 ? 1.676 -8.555 -15.258 1.00 94.81 72 LEU A O 1
ATOM 560 N N . GLY A 1 73 ? 2.126 -6.359 -15.487 1.00 86.69 73 GLY A N 1
ATOM 561 C CA . GLY A 1 73 ? 0.913 -6.004 -16.220 1.00 86.69 73 GLY A CA 1
ATOM 562 C C . GLY A 1 73 ? 1.160 -5.985 -17.725 1.00 86.69 73 GLY A C 1
ATOM 563 O O . GLY A 1 73 ? 1.750 -6.908 -18.278 1.00 86.69 73 GLY A O 1
ATOM 564 N N . SER A 1 74 ? 0.737 -4.907 -18.389 1.00 87.12 74 SER A N 1
ATOM 565 C CA . SER A 1 74 ? 0.887 -4.635 -19.830 1.00 87.12 74 SER A CA 1
ATOM 566 C C . SER A 1 74 ? 2.349 -4.493 -20.303 1.00 87.12 74 SER A C 1
ATOM 568 O O . SER A 1 74 ? 2.718 -3.485 -20.897 1.00 87.12 74 SER A O 1
ATOM 570 N N . GLY A 1 75 ? 3.193 -5.486 -20.027 1.00 90.31 75 GLY A N 1
ATOM 571 C CA . GLY A 1 75 ? 4.609 -5.545 -20.389 1.00 90.31 75 GLY A CA 1
ATOM 572 C C . GLY A 1 75 ? 5.580 -5.003 -19.337 1.00 90.31 75 GLY A C 1
ATOM 573 O O . GLY A 1 75 ? 6.782 -5.194 -19.491 1.00 90.31 75 GLY A O 1
ATOM 574 N N . GLU A 1 76 ? 5.100 -4.378 -18.258 1.00 94.31 76 GLU A N 1
ATOM 575 C CA . GLU A 1 76 ? 5.960 -3.802 -17.218 1.00 94.31 76 GLU A CA 1
ATOM 576 C C . GLU A 1 76 ? 5.459 -4.091 -15.800 1.00 94.31 76 GLU A C 1
ATOM 578 O O . GLU A 1 76 ? 4.261 -4.271 -15.566 1.00 94.31 76 GLU A O 1
ATOM 583 N N . LEU A 1 77 ? 6.396 -4.119 -14.847 1.00 96.25 77 LEU A N 1
ATOM 584 C CA . LEU A 1 77 ? 6.093 -4.231 -13.422 1.00 96.25 77 LEU A CA 1
ATOM 585 C C . LEU A 1 77 ? 5.408 -2.957 -12.920 1.00 96.25 77 LEU A C 1
ATOM 587 O O . LEU A 1 77 ? 5.883 -1.848 -13.184 1.00 96.25 77 LEU A O 1
ATOM 591 N N . ARG A 1 78 ? 4.322 -3.116 -12.159 1.00 96.81 78 ARG A N 1
ATOM 592 C CA . ARG A 1 78 ? 3.619 -2.022 -11.477 1.00 96.81 78 ARG A CA 1
ATOM 593 C C . ARG A 1 78 ? 3.207 -2.419 -10.057 1.00 96.81 78 ARG A C 1
ATOM 595 O O . ARG A 1 78 ? 2.918 -3.595 -9.841 1.00 96.81 78 ARG A O 1
ATOM 602 N N . PRO A 1 79 ? 3.173 -1.466 -9.107 1.00 97.19 79 PRO A N 1
ATOM 603 C CA . PRO A 1 79 ? 2.666 -1.702 -7.759 1.00 97.19 79 PRO A CA 1
ATOM 604 C C . PRO A 1 79 ? 1.259 -2.300 -7.785 1.00 97.19 79 PRO A C 1
ATOM 606 O O . PRO A 1 79 ? 0.386 -1.789 -8.487 1.00 97.19 79 PRO A O 1
ATOM 609 N N . ALA A 1 80 ? 1.052 -3.360 -7.011 1.00 97.12 80 ALA A N 1
ATOM 610 C CA . ALA A 1 80 ? -0.219 -4.067 -6.897 1.00 97.12 80 ALA A CA 1
ATOM 611 C C . ALA A 1 80 ? -0.742 -4.102 -5.455 1.00 97.12 80 ALA A C 1
ATOM 613 O O . ALA A 1 80 ? -1.950 -4.035 -5.248 1.00 97.12 80 ALA A O 1
ATOM 614 N N . ALA A 1 81 ? 0.146 -4.192 -4.459 1.00 96.62 81 ALA A N 1
ATOM 615 C CA . ALA A 1 81 ? -0.239 -4.234 -3.050 1.00 96.62 81 ALA A CA 1
ATOM 616 C C . ALA A 1 81 ? 0.886 -3.757 -2.125 1.00 96.62 81 ALA A C 1
ATOM 618 O O . ALA A 1 81 ? 2.065 -3.866 -2.468 1.00 96.62 81 ALA A O 1
ATOM 619 N N . PHE A 1 82 ? 0.506 -3.298 -0.932 1.00 96.94 82 PHE A N 1
ATOM 620 C CA . PHE A 1 82 ? 1.420 -3.088 0.191 1.00 96.94 82 PHE A CA 1
ATOM 621 C C . PHE A 1 82 ? 1.408 -4.292 1.137 1.00 96.94 82 PHE A C 1
ATOM 623 O O . PHE A 1 82 ? 0.394 -4.984 1.279 1.00 96.94 82 PHE A O 1
ATOM 630 N N . ILE A 1 83 ? 2.546 -4.533 1.774 1.00 95.56 83 ILE A N 1
ATOM 631 C CA . ILE A 1 83 ? 2.772 -5.584 2.772 1.00 95.56 83 ILE A CA 1
ATOM 632 C C . ILE A 1 83 ? 3.484 -4.972 3.980 1.00 95.56 83 ILE A C 1
ATOM 634 O O . ILE A 1 83 ? 3.935 -3.838 3.897 1.00 95.56 83 ILE A O 1
ATOM 638 N N . ASP A 1 84 ? 3.656 -5.749 5.051 1.00 93.88 84 ASP A N 1
ATOM 639 C CA . ASP A 1 84 ? 4.348 -5.301 6.272 1.00 93.88 84 ASP A CA 1
ATOM 640 C C . ASP A 1 84 ? 3.567 -4.208 7.033 1.00 93.88 84 ASP A C 1
ATOM 642 O O . ASP A 1 84 ? 3.995 -3.069 7.205 1.00 93.88 84 ASP A O 1
ATOM 646 N N . TRP A 1 85 ? 2.354 -4.570 7.464 1.00 95.25 85 TRP A N 1
ATOM 647 C CA . TRP A 1 85 ? 1.388 -3.670 8.107 1.00 95.25 85 TRP A CA 1
ATOM 648 C C . TRP A 1 85 ? 1.607 -3.494 9.620 1.00 95.25 85 TRP A C 1
ATOM 650 O O . TRP A 1 85 ? 0.789 -2.850 10.275 1.00 95.25 85 TRP A O 1
ATOM 660 N N . ASP A 1 86 ? 2.688 -4.033 10.188 1.00 94.38 86 ASP A N 1
ATOM 661 C CA . ASP A 1 86 ? 2.929 -4.065 11.641 1.00 94.38 86 ASP A CA 1
ATOM 662 C C . ASP A 1 86 ? 3.041 -2.667 12.268 1.00 94.38 86 ASP A C 1
ATOM 664 O O . ASP A 1 86 ? 2.767 -2.481 13.455 1.00 94.38 86 ASP A O 1
ATOM 668 N N . LEU A 1 87 ? 3.424 -1.667 11.467 1.00 95.94 87 LEU A N 1
ATOM 669 C CA . LEU A 1 87 ? 3.528 -0.269 11.890 1.00 95.94 87 LEU A CA 1
ATOM 670 C C . LEU A 1 87 ? 2.281 0.563 11.566 1.00 95.94 87 LEU A C 1
ATOM 672 O O . LEU A 1 87 ? 2.270 1.768 11.833 1.00 95.94 87 LEU A O 1
ATOM 676 N N . ALA A 1 88 ? 1.234 -0.045 11.006 1.00 97.44 88 ALA A N 1
ATOM 677 C CA . ALA A 1 88 ? 0.038 0.681 10.621 1.00 97.44 88 ALA A CA 1
ATOM 678 C C . ALA A 1 88 ? -0.694 1.243 11.847 1.00 97.44 88 ALA A C 1
ATOM 680 O O . ALA A 1 88 ? -0.981 0.533 12.812 1.00 97.44 88 ALA A O 1
ATOM 681 N N . ALA A 1 89 ? -1.003 2.537 11.815 1.00 98.12 89 ALA A N 1
ATOM 682 C CA . ALA A 1 89 ? -1.610 3.236 12.943 1.00 98.12 89 ALA A CA 1
ATOM 683 C C . ALA A 1 89 ? -2.382 4.480 12.481 1.00 98.12 89 ALA A C 1
ATOM 685 O O . ALA A 1 89 ? -2.065 5.025 11.421 1.00 98.12 89 ALA A O 1
ATOM 686 N N . PRO A 1 90 ? -3.359 4.971 13.267 1.00 98.62 90 PRO A N 1
ATOM 687 C CA . PRO A 1 90 ? -3.966 6.282 13.050 1.00 98.62 90 PRO A CA 1
ATOM 688 C C . PRO A 1 90 ? -2.919 7.379 12.812 1.00 98.62 90 PRO A C 1
ATOM 690 O O . PRO A 1 90 ? -1.946 7.487 13.561 1.00 98.62 90 PRO A O 1
ATOM 693 N N . GLY A 1 91 ? -3.124 8.226 11.805 1.00 97.81 91 GLY A N 1
ATOM 694 C CA . GLY A 1 91 ? -2.233 9.348 11.529 1.00 97.81 91 GLY A CA 1
ATOM 695 C C . GLY A 1 91 ? -2.770 10.349 10.509 1.00 97.81 91 G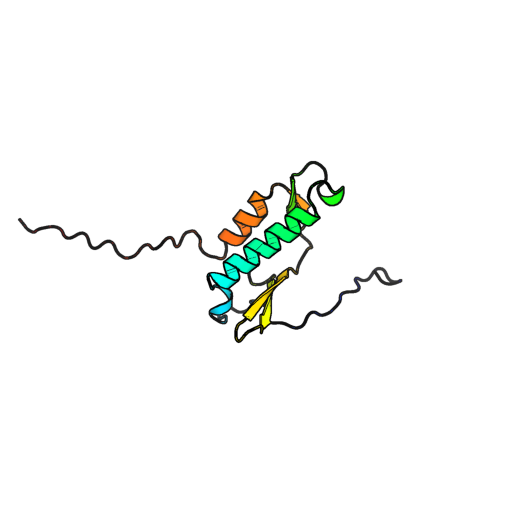LY A C 1
ATOM 696 O O . GLY A 1 91 ? -3.827 10.170 9.902 1.00 97.81 91 GLY A O 1
ATOM 697 N N . ALA A 1 92 ? -2.015 11.432 10.323 1.00 97.94 92 ALA A N 1
ATOM 698 C CA . ALA A 1 92 ? -2.252 12.397 9.257 1.00 97.94 92 ALA A CA 1
ATOM 699 C C . ALA A 1 92 ? -1.733 11.851 7.920 1.00 97.94 92 ALA A C 1
ATOM 701 O O . ALA A 1 92 ? -0.640 11.279 7.863 1.00 97.94 92 ALA A O 1
ATOM 702 N N . ARG A 1 93 ? -2.457 12.107 6.823 1.00 97.25 93 ARG A N 1
ATOM 703 C CA . ARG A 1 93 ? -2.126 11.589 5.478 1.00 97.25 93 ARG A CA 1
ATOM 704 C C . ARG A 1 93 ? -0.694 11.915 5.052 1.00 97.25 93 ARG A C 1
ATOM 706 O O . ARG A 1 93 ? -0.046 11.128 4.363 1.00 97.25 93 ARG A O 1
ATOM 713 N N . ILE A 1 94 ? -0.180 13.070 5.484 1.00 95.44 94 ILE A N 1
ATOM 714 C CA . ILE A 1 94 ? 1.170 13.546 5.156 1.00 95.44 94 ILE A CA 1
ATOM 715 C C . ILE A 1 94 ? 2.285 12.611 5.648 1.00 95.44 94 ILE A C 1
ATOM 717 O O . ILE A 1 94 ? 3.356 12.602 5.047 1.00 95.44 94 ILE A O 1
ATOM 721 N N . HIS A 1 95 ? 2.055 11.809 6.691 1.00 93.56 95 HIS A N 1
ATOM 722 C CA . HIS A 1 95 ? 3.074 10.905 7.230 1.00 93.56 95 HIS A CA 1
ATOM 723 C C . HIS A 1 95 ? 3.460 9.814 6.219 1.00 93.56 95 HIS A C 1
ATOM 725 O O . HIS A 1 95 ? 4.647 9.602 5.973 1.00 93.56 95 HIS A O 1
ATOM 731 N N . ASP A 1 96 ? 2.476 9.201 5.559 1.00 94.50 96 ASP A N 1
ATOM 732 C CA . ASP A 1 96 ? 2.711 8.210 4.501 1.00 94.50 96 ASP A CA 1
ATOM 733 C C . ASP A 1 96 ? 3.280 8.851 3.230 1.00 94.50 96 ASP A C 1
ATOM 735 O O . ASP A 1 96 ? 4.188 8.301 2.609 1.00 94.50 96 ASP A O 1
ATOM 739 N N . ILE A 1 97 ? 2.806 10.045 2.857 1.00 89.56 97 ILE A N 1
ATOM 740 C CA . ILE A 1 97 ? 3.325 10.766 1.682 1.00 89.56 97 ILE A CA 1
ATOM 741 C C . ILE A 1 97 ? 4.801 11.135 1.872 1.00 89.56 97 ILE A C 1
ATOM 743 O O . ILE A 1 97 ? 5.599 10.981 0.945 1.00 89.56 97 ILE A O 1
ATOM 747 N N . ALA A 1 98 ? 5.186 11.575 3.072 1.00 86.38 98 ALA A N 1
ATOM 748 C CA . ALA A 1 98 ? 6.580 11.837 3.407 1.00 86.38 98 ALA A CA 1
ATOM 749 C C . ALA A 1 98 ? 7.421 10.551 3.354 1.00 86.38 98 ALA A C 1
ATOM 751 O O . ALA A 1 98 ? 8.525 10.575 2.807 1.00 86.38 98 ALA A O 1
ATOM 752 N N . HIS A 1 99 ? 6.880 9.431 3.849 1.00 79.38 99 HIS A N 1
ATOM 753 C CA . HIS A 1 99 ? 7.542 8.128 3.792 1.00 79.38 99 HIS A CA 1
ATOM 754 C C . HIS A 1 99 ? 7.756 7.638 2.367 1.00 79.38 99 HIS A C 1
ATOM 756 O O . HIS A 1 99 ? 8.840 7.167 2.071 1.00 79.38 99 HIS A O 1
ATOM 762 N N . VAL A 1 100 ? 6.793 7.809 1.458 1.00 79.00 100 VAL A N 1
ATOM 763 C CA . VAL A 1 100 ? 7.001 7.476 0.041 1.00 79.00 100 VAL A CA 1
ATOM 764 C C . VAL A 1 100 ? 8.124 8.335 -0.542 1.00 79.00 100 VAL A C 1
ATOM 766 O O . VAL A 1 100 ? 9.019 7.801 -1.184 1.00 79.00 100 VAL A O 1
ATOM 769 N N . CYS A 1 101 ? 8.137 9.644 -0.276 1.00 74.06 101 CYS A N 1
ATOM 770 C CA . CYS A 1 101 ? 9.115 10.582 -0.842 1.00 74.06 101 CYS A CA 1
ATOM 771 C C . CYS A 1 101 ? 10.559 10.409 -0.322 1.00 74.06 101 CYS A C 1
ATOM 773 O O . CYS A 1 101 ? 11.503 10.863 -0.976 1.00 74.06 101 CYS A O 1
ATOM 775 N N . TRP A 1 102 ? 10.745 9.795 0.852 1.00 60.59 102 TRP A N 1
ATOM 776 C CA . TRP A 1 102 ? 12.041 9.716 1.536 1.00 60.59 102 TRP A CA 1
ATOM 777 C C . TRP A 1 102 ? 13.011 8.672 0.929 1.00 60.59 102 TRP A C 1
ATOM 779 O O . TRP A 1 102 ? 14.148 9.044 0.630 1.00 60.59 102 TRP A O 1
ATOM 789 N N . PRO A 1 103 ? 12.607 7.411 0.650 1.00 58.53 103 PRO A N 1
ATOM 790 C CA . PRO A 1 103 ? 13.424 6.432 -0.065 1.00 58.53 103 PRO A CA 1
ATOM 791 C C . PRO A 1 103 ? 13.589 6.770 -1.546 1.00 58.53 103 PRO A C 1
ATOM 793 O O . PRO A 1 103 ? 14.674 6.586 -2.094 1.00 58.53 103 PRO A O 1
ATOM 796 N N . VAL A 1 104 ? 12.546 7.295 -2.205 1.00 51.91 104 VAL A N 1
ATOM 797 C CA . VAL A 1 104 ? 12.635 7.757 -3.602 1.00 51.91 104 VAL A CA 1
ATOM 798 C C . VAL A 1 104 ? 13.135 9.192 -3.676 1.00 51.91 104 VAL A C 1
ATOM 800 O O . VAL A 1 104 ? 12.510 10.027 -4.308 1.00 51.91 104 VAL A 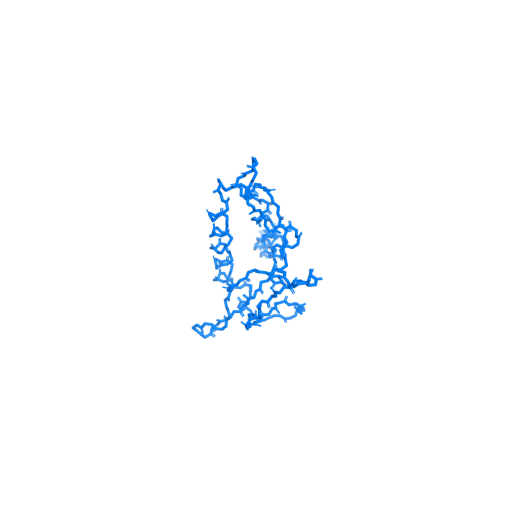O 1
ATOM 803 N N . GLY A 1 105 ? 14.258 9.480 -3.012 1.00 44.62 105 GLY A N 1
ATOM 804 C CA . GLY A 1 105 ? 15.110 10.642 -3.266 1.00 44.62 105 GLY A CA 1
ATOM 805 C C . GLY A 1 105 ? 14.410 11.886 -3.823 1.00 44.62 105 GLY A C 1
ATOM 806 O O . GLY A 1 105 ? 14.846 12.412 -4.844 1.00 44.62 105 GLY A O 1
ATOM 807 N N . VAL A 1 106 ? 13.375 12.406 -3.151 1.00 39.91 106 VAL A N 1
ATOM 808 C CA . VAL A 1 106 ? 12.751 13.699 -3.506 1.00 39.91 106 VAL A CA 1
ATOM 809 C C . VAL A 1 106 ? 13.703 14.878 -3.215 1.00 39.91 106 VAL A C 1
ATOM 811 O O . VAL A 1 106 ? 13.426 16.025 -3.553 1.00 39.91 106 VAL A O 1
ATOM 814 N N . LEU A 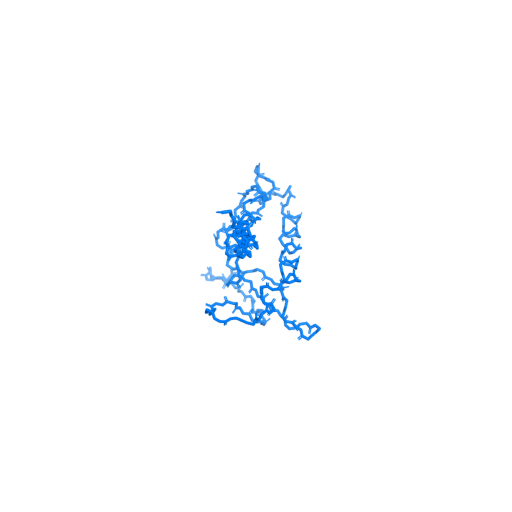1 107 ? 14.908 14.592 -2.706 1.00 34.53 107 LEU A N 1
ATOM 815 C CA . LEU A 1 107 ? 16.068 15.491 -2.706 1.00 34.53 107 LEU A CA 1
ATOM 816 C C . LEU A 1 107 ? 17.041 15.288 -3.883 1.00 34.53 107 LEU A C 1
ATOM 818 O O . LEU A 1 107 ? 18.113 15.884 -3.905 1.00 34.53 107 LEU A O 1
ATOM 822 N N . SER A 1 108 ? 16.659 14.514 -4.899 1.00 39.28 108 SER A N 1
ATOM 823 C CA . SER A 1 108 ? 17.236 14.575 -6.245 1.00 39.28 108 SER A CA 1
ATOM 824 C C . SER A 1 108 ? 16.294 15.340 -7.181 1.00 39.28 108 SER A C 1
ATOM 826 O O . SER A 1 108 ? 15.996 14.931 -8.302 1.00 39.28 108 SER A O 1
ATOM 828 N N . LEU A 1 109 ? 15.822 16.511 -6.736 1.00 37.97 109 LEU A N 1
ATOM 829 C CA . LEU A 1 109 ? 15.516 17.577 -7.684 1.00 37.97 109 LEU A CA 1
ATOM 830 C C . LEU A 1 109 ? 16.783 17.790 -8.506 1.00 37.97 109 LEU A C 1
ATOM 832 O O . LEU A 1 109 ? 17.776 18.262 -7.966 1.00 37.97 109 LEU A O 1
ATOM 836 N N . ARG A 1 110 ? 16.742 17.377 -9.776 1.00 43.12 110 ARG A N 1
ATOM 837 C CA . ARG A 1 110 ? 17.672 17.679 -10.873 1.00 43.12 110 ARG A CA 1
ATOM 838 C C . ARG A 1 110 ? 18.708 18.771 -10.548 1.00 43.12 110 ARG A C 1
ATOM 840 O O . ARG A 1 110 ? 18.624 19.885 -11.059 1.00 43.12 110 ARG A O 1
ATOM 847 N N . ALA A 1 111 ? 19.745 18.432 -9.790 1.00 41.84 111 ALA A N 1
ATOM 848 C CA . ALA A 1 111 ? 20.976 19.201 -9.743 1.00 41.84 111 ALA A CA 1
ATOM 849 C C . ALA A 1 111 ? 21.810 18.751 -10.944 1.00 41.84 111 ALA A C 1
ATOM 851 O O . ALA A 1 111 ? 22.815 18.056 -10.820 1.00 41.84 111 ALA A O 1
ATOM 852 N N . GLY A 1 112 ? 21.342 19.099 -12.145 1.00 39.56 112 GLY A N 1
ATOM 853 C CA . GLY A 1 112 ? 22.242 19.149 -13.287 1.00 39.56 112 GLY A CA 1
ATOM 854 C C . GLY A 1 112 ? 23.346 20.164 -12.967 1.00 39.56 112 GLY A C 1
ATOM 855 O O . GLY A 1 112 ? 23.057 21.174 -12.319 1.00 39.56 112 GLY A O 1
ATOM 856 N N . PRO A 1 113 ? 24.606 19.929 -13.367 1.00 37.22 113 PRO A N 1
ATOM 857 C CA . PRO A 1 113 ? 25.672 20.887 -13.117 1.00 37.22 113 PRO A CA 1
ATOM 858 C C . PRO A 1 113 ? 25.301 22.228 -13.757 1.00 37.22 113 PRO A C 1
ATOM 860 O O . PRO A 1 113 ? 25.202 22.339 -14.980 1.00 37.22 113 PRO A O 1
ATOM 863 N N . VAL A 1 114 ? 25.100 23.256 -12.933 1.00 41.94 114 VAL A N 1
ATOM 864 C CA . VAL A 1 114 ? 25.012 24.637 -13.408 1.00 41.94 114 VAL A CA 1
ATOM 865 C C . VAL A 1 114 ? 26.406 25.005 -13.907 1.00 41.94 114 VAL A C 1
ATOM 867 O O . VAL A 1 114 ? 27.311 25.281 -13.122 1.00 41.94 114 VAL A O 1
ATOM 870 N N . ARG A 1 115 ? 26.611 24.978 -15.228 1.00 37.16 115 ARG A N 1
ATOM 871 C CA . ARG A 1 115 ? 27.776 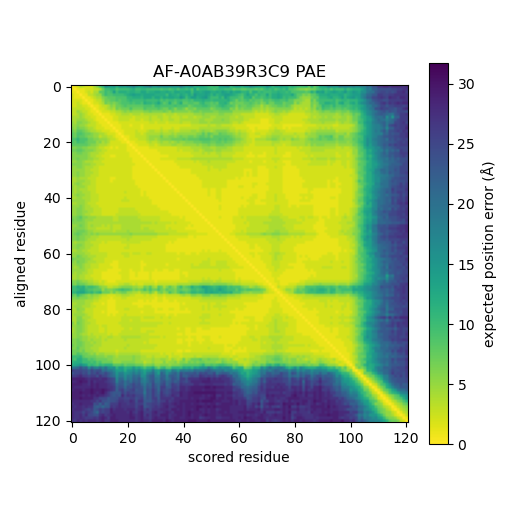25.624 -15.838 1.00 37.16 115 ARG A CA 1
ATOM 872 C C . ARG A 1 115 ? 27.584 27.130 -15.704 1.00 37.16 115 ARG A C 1
ATOM 874 O O . ARG A 1 115 ? 26.856 27.738 -16.483 1.00 37.16 115 ARG A O 1
ATOM 881 N N . LEU A 1 116 ? 28.233 27.725 -14.711 1.00 35.78 116 LEU A N 1
ATOM 882 C CA . LEU A 1 116 ? 28.435 29.166 -14.671 1.00 35.78 116 LEU A CA 1
ATOM 883 C C . LEU A 1 116 ? 29.433 29.521 -15.779 1.00 35.78 116 LEU A C 1
ATOM 885 O O . LEU A 1 116 ? 30.631 29.285 -15.644 1.00 35.78 116 LEU A O 1
ATOM 889 N N . ASN A 1 117 ? 28.935 30.059 -16.893 1.00 36.78 117 ASN A N 1
ATOM 890 C CA . ASN A 1 117 ? 29.784 30.789 -17.827 1.00 36.78 117 ASN A CA 1
ATOM 891 C C . ASN A 1 117 ? 30.188 32.093 -17.141 1.00 36.78 117 ASN A C 1
ATOM 893 O O . ASN A 1 117 ? 29.407 33.041 -17.086 1.00 36.78 117 ASN A O 1
ATOM 897 N N . VAL A 1 118 ? 31.401 32.124 -16.601 1.00 41.16 118 VAL A N 1
ATOM 898 C CA . VAL A 1 118 ? 32.062 33.370 -16.219 1.00 41.16 118 VAL A CA 1
ATOM 899 C C . VAL A 1 118 ? 32.679 33.938 -17.502 1.00 41.16 118 VAL A C 1
ATOM 901 O O . VAL A 1 118 ? 33.518 33.258 -18.096 1.00 41.16 118 VAL A O 1
ATOM 904 N N . PRO A 1 119 ? 32.268 35.121 -17.992 1.00 34.88 119 PRO A N 1
ATOM 905 C CA . PRO A 1 119 ? 32.997 35.772 -19.065 1.00 34.88 119 PRO A CA 1
ATOM 906 C C . PRO A 1 119 ? 34.344 36.232 -18.507 1.00 34.88 119 PRO A C 1
ATOM 908 O O . PRO A 1 119 ? 34.406 36.894 -17.472 1.00 34.88 119 PRO A O 1
ATOM 911 N N . SER A 1 120 ? 35.418 35.847 -19.184 1.00 45.97 120 SER A N 1
ATOM 912 C CA . SER A 1 120 ? 36.765 36.340 -18.924 1.00 45.97 120 SER A CA 1
ATOM 913 C C . SER A 1 120 ? 36.849 37.832 -19.254 1.00 45.97 120 SER A C 1
ATOM 915 O O . SER A 1 120 ? 36.639 38.206 -20.411 1.00 45.97 120 SER A O 1
ATOM 917 N N . CYS A 1 121 ? 37.187 38.639 -18.248 1.00 46.47 121 CYS A N 1
ATOM 918 C CA . CYS A 1 121 ? 37.871 39.921 -18.400 1.00 46.47 121 CYS A CA 1
ATOM 919 C C . CYS A 1 121 ? 39.285 39.767 -17.839 1.00 46.47 121 CYS A C 1
ATOM 921 O O . CYS A 1 121 ? 39.408 39.123 -16.770 1.00 46.47 121 CYS A O 1
#

Radius of gyration: 18.95 Å; Cα contacts (8 Å, |Δi|>4): 152; chains: 1; bounding box: 52×62×38 Å

Nearest PDB structures (foldseek):
  8i82-assembly1_A  TM=5.806E-01  e=3.238E-03  Streptosporangium roseum
  8i8h-assembly1_A  TM=5.869E-01  e=4.826E-03  Streptosporangium roseum
  8i8h-assembly1_B  TM=5.607E-01  e=3.953E-03  Streptosporangium roseum
  7f0f-assembly1_A  TM=6.234E-01  e=1.146E-02  Saccharothrix mutabilis subsp. capreolus
  8i8g-assembly1_A  TM=5.604E-01  e=2.087E-02  Streptosporangium roseum

Sequence (121 aa):
MDDKGREVLSYLDGHVAWEPRQPAAVSSDESLVTVARLVREFHDLTAGTPLAADQEVVCHNDLSPKNTVYQLGSGELRPAAFIDWDLAAPGARIHDIAHVCWPVGVLSLRAGPVRLNVPSC

pLDDT: mean 85.53, std 19.86, range [34.53, 98.69]

Foldseek 3Di:
DPPVPDDDDDDDDADAPPDPDDDPLLLDPQQLVLLVVVLVVQLVVAAPPVQLPVARGWAQQQDDSNQFGWDQDPNGTHTDDGHDSPPTGHYYSVNNVVNHCPNSPPVPPPPDPPPPPDDDD

Organism: NCBI:txid3238631

Mean predicted aligned error: 8.6 Å

Secondary structure (DSSP, 8-state):
--TTS--------SEE--SSS--GGGGSHHHHHHHHHHHHHHHHHHTTSGGGTTSSEEE-S--SGGGEEEEE-SSSEEEEEE--GGG-EEE-HHHHHHHHHTTTTTT-S--------PPP-

Solvent-accessible surface area (backbone atoms only — not comparable to full-atom values): 7366 Å² total; per-residue (Å²): 101,50,101,82,73,42,85,74,80,83,88,77,87,61,50,60,53,72,60,96,78,65,67,69,44,72,79,28,71,69,23,51,53,40,45,55,49,53,52,50,51,53,32,62,74,25,39,86,36,81,76,3,66,97,37,60,10,42,29,49,72,61,54,46,60,60,31,28,34,25,33,76,57,98,87,46,51,33,62,75,45,79,52,78,64,88,61,46,41,56,27,56,70,63,58,38,55,50,38,46,39,60,82,62,48,68,85,62,65,81,78,65,85,80,78,77,84,74,82,88,127

InterPro domains:
  IPR002575 Aminoglycoside phosphotransferase [PF01636] (53-102)
  IPR011009 Protein kinase-like domain superfamily [SSF56112] (7-103)